Protein AF-A0A822H765-F1 (afdb_monomer_lite)

Sequence (141 aa):
IERRNNQDLKKRSIISQLTMSIWYSFGNIVGYGVEFNACTAGGRLLTAGLYILSLILVASYTANLASDLTIQKSQFVVSGIDDIKNGKVPINRVGIFAGTATEDYIKTVMSPGSRNYYSVHSYQELWDSLEAGIIDVFFGR

Structure (mmCIF, N/CA/C/O backbone):
data_AF-A0A822H765-F1
#
_entry.id   AF-A0A822H765-F1
#
loop_
_atom_site.group_PDB
_atom_site.id
_atom_site.type_symbol
_atom_site.label_atom_id
_atom_site.label_alt_id
_atom_site.label_comp_id
_atom_site.label_asym_id
_atom_site.label_entity_id
_atom_site.label_seq_id
_atom_site.pdbx_PDB_ins_code
_atom_site.Cartn_x
_atom_site.Cartn_y
_atom_site.Cartn_z
_atom_site.occupancy
_atom_site.B_iso_or_equiv
_atom_site.auth_seq_id
_atom_site.auth_comp_id
_atom_site.auth_asym_id
_atom_site.auth_atom_id
_atom_site.pdbx_PDB_model_num
ATOM 1 N N . ILE A 1 1 ? 27.161 42.885 -27.167 1.00 48.84 1 ILE A N 1
ATOM 2 C CA . ILE A 1 1 ? 26.199 43.372 -26.138 1.00 48.84 1 ILE A CA 1
ATOM 3 C C . ILE A 1 1 ? 24.798 42.725 -26.290 1.00 48.84 1 ILE A C 1
ATOM 5 O O . ILE A 1 1 ? 23.935 42.937 -25.455 1.00 48.84 1 ILE A O 1
ATOM 9 N N . GLU A 1 2 ? 24.585 41.792 -27.228 1.00 50.31 2 GLU A N 1
ATOM 10 C CA . GLU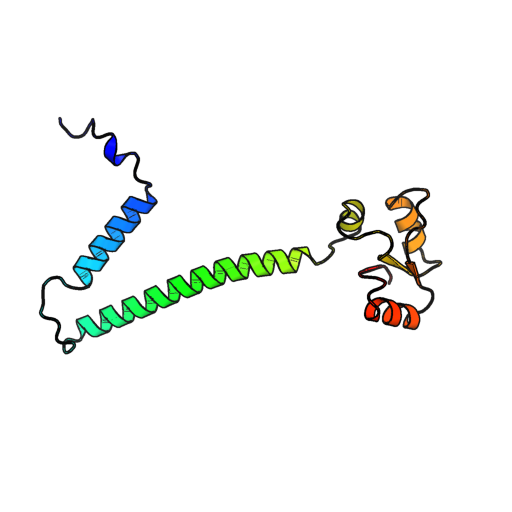 A 1 2 ? 23.267 41.160 -27.487 1.00 50.31 2 GLU A CA 1
ATOM 11 C C . GLU A 1 2 ? 22.855 39.985 -26.578 1.00 50.31 2 GLU A C 1
ATOM 13 O O . GLU A 1 2 ? 21.813 39.374 -26.783 1.00 50.31 2 GLU A O 1
ATOM 18 N N . ARG A 1 3 ? 23.615 39.657 -25.525 1.00 54.47 3 ARG A N 1
ATOM 19 C CA . ARG A 1 3 ? 23.285 38.530 -24.625 1.00 54.47 3 ARG A CA 1
ATOM 20 C C . ARG A 1 3 ? 22.354 38.889 -23.459 1.00 54.47 3 ARG A C 1
ATOM 22 O O . ARG A 1 3 ? 22.373 38.200 -22.443 1.00 54.47 3 ARG A O 1
ATOM 29 N N . ARG A 1 4 ? 21.590 39.985 -23.539 1.00 55.69 4 ARG A N 1
ATOM 30 C CA . ARG A 1 4 ? 20.904 40.530 -22.349 1.00 55.69 4 ARG A CA 1
ATOM 31 C C . ARG A 1 4 ? 19.400 40.767 -22.469 1.00 55.69 4 ARG A C 1
ATOM 33 O O . ARG A 1 4 ? 18.807 41.166 -21.475 1.00 55.69 4 ARG A O 1
ATOM 40 N N . ASN A 1 5 ? 18.764 40.487 -23.610 1.00 49.19 5 ASN A N 1
ATOM 41 C CA . ASN A 1 5 ? 17.332 40.769 -23.747 1.00 49.19 5 ASN A 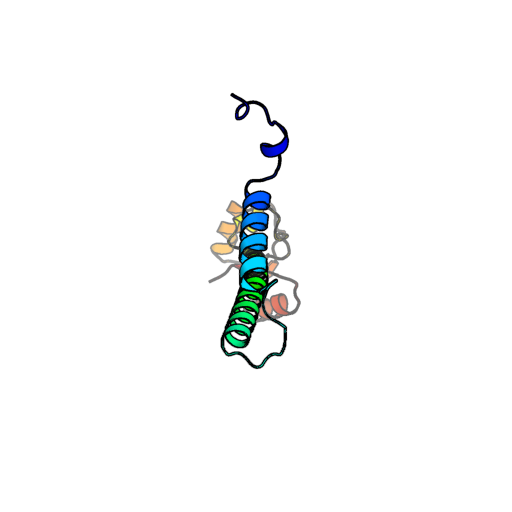CA 1
ATOM 42 C C . ASN A 1 5 ? 16.565 39.789 -24.646 1.00 49.19 5 ASN A C 1
ATOM 44 O O . ASN A 1 5 ? 15.831 40.215 -25.527 1.00 49.19 5 ASN A O 1
ATOM 48 N N . ASN A 1 6 ? 16.725 38.481 -24.426 1.00 56.06 6 ASN A N 1
ATOM 49 C CA . ASN A 1 6 ? 15.842 37.488 -25.045 1.00 56.06 6 ASN A CA 1
ATOM 50 C C . ASN A 1 6 ? 14.945 36.853 -23.976 1.00 56.06 6 ASN A C 1
ATOM 52 O O . ASN A 1 6 ? 15.298 35.862 -23.333 1.00 56.06 6 ASN A O 1
ATOM 56 N N . GLN A 1 7 ? 13.791 37.489 -23.754 1.00 53.72 7 GLN A N 1
ATOM 57 C CA . GLN A 1 7 ? 12.750 37.063 -22.808 1.00 53.72 7 GLN A CA 1
ATOM 58 C C . GLN A 1 7 ? 12.087 35.732 -23.223 1.00 53.72 7 GLN A C 1
ATOM 60 O O . GLN A 1 7 ? 11.502 35.059 -22.376 1.00 53.72 7 GLN A O 1
ATOM 65 N N . ASP A 1 8 ? 12.260 35.289 -24.475 1.00 53.00 8 ASP A N 1
ATOM 66 C CA . ASP A 1 8 ? 11.729 34.014 -24.983 1.00 53.00 8 ASP A CA 1
ATOM 67 C C . ASP A 1 8 ? 12.426 32.768 -24.414 1.00 53.00 8 ASP A C 1
ATOM 69 O O . ASP A 1 8 ? 11.819 31.701 -24.312 1.00 53.00 8 ASP A O 1
ATOM 73 N N . LEU A 1 9 ? 13.679 32.885 -23.959 1.00 52.25 9 LEU A N 1
ATOM 74 C CA . LEU A 1 9 ? 14.415 31.752 -23.378 1.00 52.25 9 LEU A CA 1
ATOM 75 C C . LEU A 1 9 ? 14.074 31.502 -21.903 1.00 52.25 9 LEU A C 1
ATOM 77 O O . LEU A 1 9 ? 14.375 30.438 -21.366 1.00 52.25 9 LEU A O 1
ATOM 81 N N . LYS A 1 10 ? 13.431 32.464 -21.230 1.00 51.91 10 LYS A N 1
ATOM 82 C CA . LYS A 1 10 ? 13.177 32.395 -19.783 1.00 51.91 10 LYS A CA 1
ATOM 83 C C . LYS A 1 10 ? 11.881 31.663 -19.426 1.00 51.91 10 LYS A C 1
ATOM 85 O O . LYS A 1 10 ? 11.701 31.279 -18.275 1.00 51.91 10 LYS A O 1
ATOM 90 N N . LYS A 1 11 ? 10.991 31.460 -20.406 1.00 47.19 11 LYS A N 1
ATOM 91 C CA . LYS A 1 11 ? 9.648 30.887 -20.212 1.00 47.19 11 LYS A CA 1
ATOM 92 C C . LYS A 1 11 ? 9.511 29.433 -20.678 1.00 47.19 11 LYS A C 1
ATOM 94 O O . LYS A 1 11 ? 8.459 28.829 -20.486 1.00 47.19 11 LYS A O 1
ATOM 99 N N . ARG A 1 12 ? 10.560 28.835 -21.256 1.00 54.88 12 ARG A N 1
ATOM 100 C CA . ARG A 1 12 ? 10.601 27.389 -21.507 1.00 54.88 12 ARG A CA 1
ATOM 101 C C . ARG A 1 12 ? 11.197 26.703 -20.288 1.00 54.88 12 ARG A C 1
ATOM 103 O O . ARG A 1 12 ? 12.382 26.864 -20.001 1.00 54.88 12 ARG A O 1
ATOM 110 N N . SER A 1 13 ? 10.331 25.975 -19.580 1.00 61.28 13 SER A N 1
ATOM 111 C CA . SER A 1 13 ? 10.651 25.127 -18.429 1.00 61.28 13 SER A CA 1
ATOM 112 C C . SER A 1 13 ? 12.050 24.517 -18.560 1.00 61.28 13 SER A C 1
ATOM 114 O O . SER A 1 13 ? 12.383 23.977 -19.614 1.00 61.28 13 SER A O 1
ATOM 116 N N . ILE A 1 14 ? 12.865 24.598 -17.504 1.00 64.12 14 ILE A N 1
ATOM 117 C CA . ILE A 1 14 ? 14.216 24.002 -17.443 1.00 64.12 14 ILE A CA 1
ATOM 118 C C . ILE A 1 14 ? 14.165 22.527 -17.874 1.00 64.12 14 ILE A C 1
ATOM 120 O O . ILE A 1 14 ? 15.056 22.040 -18.563 1.00 64.12 14 ILE A O 1
ATOM 124 N N . ILE A 1 15 ? 13.048 21.861 -17.571 1.00 61.62 15 ILE A N 1
ATOM 125 C CA . ILE A 1 15 ? 12.732 20.502 -18.006 1.00 61.62 15 ILE A CA 1
ATOM 126 C C . ILE A 1 15 ? 12.667 20.422 -19.537 1.00 61.62 15 ILE A C 1
ATOM 128 O O . ILE A 1 15 ? 13.329 19.581 -20.120 1.00 61.62 15 ILE A O 1
ATOM 132 N N . SER A 1 16 ? 11.962 21.336 -20.210 1.00 60.97 16 SER A N 1
ATOM 133 C CA . SER A 1 16 ? 11.879 21.375 -21.678 1.00 60.97 16 SER A CA 1
ATOM 134 C C . SER A 1 16 ? 13.240 21.592 -22.343 1.00 60.97 16 SER A C 1
ATOM 136 O O . SER A 1 16 ? 13.490 21.010 -23.395 1.00 60.97 16 SER A O 1
ATOM 138 N N . GLN A 1 17 ? 14.120 22.398 -21.745 1.00 71.75 17 GLN A N 1
ATOM 139 C CA . GLN A 1 17 ? 15.470 22.624 -22.270 1.00 71.75 17 GLN A CA 1
ATOM 140 C C . GLN A 1 17 ? 16.363 21.394 -22.072 1.00 71.75 17 GLN A C 1
ATOM 142 O O . GLN A 1 17 ? 17.070 21.001 -22.996 1.00 71.75 17 GLN A O 1
ATOM 147 N N . LEU A 1 18 ? 16.270 20.730 -20.917 1.00 72.06 18 LEU A N 1
ATOM 148 C CA . LEU A 1 18 ? 16.957 19.462 -20.661 1.00 72.06 18 LEU A CA 1
ATOM 149 C C . LEU A 1 18 ? 16.464 18.351 -21.591 1.00 72.06 18 LEU A C 1
ATOM 151 O O . LEU A 1 18 ? 17.280 17.645 -22.176 1.00 72.06 18 LEU A O 1
ATOM 155 N N . THR A 1 19 ? 15.151 18.239 -21.797 1.00 71.69 19 THR A N 1
ATOM 156 C CA . THR A 1 19 ? 14.559 17.291 -22.745 1.00 71.69 19 THR A CA 1
ATOM 157 C C . THR A 1 19 ? 15.037 17.561 -24.169 1.00 71.69 19 THR A C 1
ATOM 159 O O . THR A 1 19 ? 15.346 16.611 -24.877 1.00 71.69 19 THR A O 1
ATOM 162 N N . MET A 1 20 ? 15.173 18.826 -24.584 1.00 71.56 20 MET A N 1
ATOM 163 C CA . MET A 1 20 ? 15.692 19.174 -25.913 1.00 71.56 20 MET A CA 1
ATOM 164 C C . MET A 1 20 ? 17.181 18.860 -26.070 1.00 71.56 20 MET A C 1
ATOM 166 O O . MET A 1 20 ? 17.576 18.351 -27.113 1.00 71.56 20 MET A O 1
ATOM 170 N N . SER A 1 21 ? 18.001 19.112 -25.049 1.00 72.88 21 SER A N 1
ATOM 171 C CA . SER A 1 21 ? 19.425 18.752 -25.058 1.00 72.88 21 SER A CA 1
ATOM 172 C C . SER A 1 21 ? 19.626 17.238 -25.080 1.00 72.88 21 SER A C 1
ATOM 174 O O . SER A 1 21 ? 20.469 16.738 -25.819 1.00 72.88 21 SER A O 1
ATOM 176 N N . ILE A 1 22 ? 18.817 16.498 -24.318 1.00 75.81 22 ILE A N 1
ATOM 177 C CA . ILE A 1 22 ? 18.792 15.033 -24.339 1.00 75.81 22 ILE A CA 1
ATOM 178 C C . ILE A 1 22 ? 18.344 14.541 -25.713 1.00 75.81 22 ILE A C 1
ATOM 180 O O . ILE A 1 22 ? 19.036 13.721 -26.297 1.00 75.81 22 ILE A O 1
ATOM 184 N N . TRP A 1 23 ? 17.260 15.086 -26.269 1.00 72.69 23 TRP A N 1
ATOM 185 C CA . TRP A 1 23 ? 16.758 14.750 -27.604 1.00 72.69 23 TRP A CA 1
ATOM 186 C C . TRP A 1 23 ? 17.785 15.026 -28.707 1.00 72.69 23 TRP A C 1
ATOM 188 O O . TRP A 1 23 ? 17.971 14.213 -29.607 1.00 72.69 23 TRP A O 1
ATOM 198 N N . TYR A 1 24 ? 18.496 16.149 -28.619 1.00 67.25 24 TYR A N 1
ATOM 199 C CA . TYR A 1 24 ? 19.525 16.529 -29.578 1.00 67.25 24 TYR A CA 1
ATOM 200 C C . TYR A 1 24 ? 20.759 15.624 -29.483 1.00 67.25 24 TYR A C 1
ATOM 202 O O . TYR A 1 24 ? 21.225 15.119 -30.503 1.00 67.25 24 TYR A O 1
ATOM 210 N N . SER A 1 25 ? 21.263 15.350 -28.277 1.00 67.38 25 SER A N 1
ATOM 211 C CA . SER A 1 25 ? 22.347 14.378 -28.062 1.00 67.38 25 SER A CA 1
ATOM 212 C C . SER A 1 25 ? 21.947 12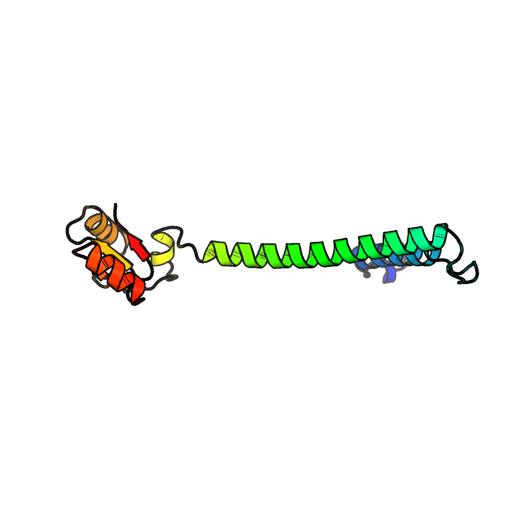.985 -28.540 1.00 67.38 25 SER A C 1
ATOM 214 O O . SER A 1 25 ? 22.727 12.297 -29.192 1.00 67.38 25 SER A O 1
ATOM 216 N N . PHE A 1 26 ? 20.700 12.601 -28.282 1.00 70.69 26 PHE A N 1
ATOM 217 C CA . PHE A 1 26 ? 20.126 11.340 -28.710 1.00 70.69 26 PHE A CA 1
ATOM 218 C C . PHE A 1 26 ? 20.052 11.234 -30.247 1.00 70.69 26 PHE A C 1
ATOM 220 O O . PHE A 1 26 ? 20.486 10.237 -30.819 1.00 70.69 26 PHE A O 1
ATOM 227 N N . GLY A 1 27 ? 19.620 12.294 -30.938 1.00 62.34 27 GLY A N 1
ATOM 228 C CA . GLY A 1 27 ? 19.589 12.363 -32.404 1.00 62.34 27 GLY A CA 1
ATOM 229 C C . GLY A 1 27 ? 20.971 12.382 -33.070 1.00 62.34 27 GLY A C 1
ATOM 230 O O . GLY A 1 27 ? 21.138 11.799 -34.139 1.00 62.34 27 GLY A O 1
ATOM 231 N N . ASN A 1 28 ? 21.978 12.987 -32.430 1.00 64.62 28 ASN A N 1
ATOM 232 C CA . ASN A 1 28 ? 23.364 12.940 -32.913 1.00 64.62 28 ASN A CA 1
ATOM 233 C C . ASN A 1 28 ? 23.973 11.540 -32.762 1.00 64.62 28 ASN A C 1
ATOM 235 O O . ASN A 1 28 ? 24.682 11.079 -33.652 1.00 64.62 28 ASN A O 1
ATOM 239 N N . ILE A 1 29 ? 23.665 10.850 -31.661 1.00 60.97 29 ILE A N 1
ATOM 240 C CA . ILE A 1 29 ? 24.139 9.489 -31.387 1.00 60.97 29 ILE A CA 1
ATOM 241 C C . ILE A 1 29 ? 23.498 8.469 -32.338 1.00 60.97 29 ILE A C 1
ATOM 243 O O . ILE A 1 29 ? 24.190 7.585 -32.830 1.00 60.97 29 ILE A O 1
ATOM 247 N N . VAL A 1 30 ? 22.199 8.597 -32.632 1.00 63.97 30 VAL A N 1
ATOM 248 C CA . VAL A 1 30 ? 21.457 7.670 -33.513 1.00 63.97 30 VAL A CA 1
ATOM 249 C C . VAL A 1 30 ? 21.802 7.845 -35.001 1.00 63.97 30 VAL A C 1
ATOM 251 O O . VAL A 1 30 ? 21.472 6.979 -35.804 1.00 63.97 30 VAL A O 1
ATOM 254 N N . GLY A 1 31 ? 22.561 8.881 -35.364 1.00 56.50 31 GLY A N 1
ATOM 255 C CA . GLY A 1 31 ? 23.287 8.923 -36.632 1.00 56.50 31 GLY A CA 1
ATOM 256 C C . GLY A 1 31 ? 22.481 9.454 -37.816 1.00 56.50 31 GLY A C 1
ATOM 257 O O . GLY A 1 31 ? 22.099 8.709 -38.712 1.00 56.50 31 GLY A O 1
ATOM 258 N N . TYR A 1 32 ? 22.359 10.777 -37.914 1.00 53.34 32 TYR A N 1
ATOM 259 C CA . TYR A 1 32 ? 22.186 11.453 -39.209 1.00 53.34 32 TYR A CA 1
ATOM 260 C C . TYR A 1 32 ? 23.535 11.517 -39.958 1.00 53.34 32 TYR A C 1
ATOM 262 O O . TYR A 1 32 ? 24.056 12.600 -40.215 1.00 53.34 32 TYR A O 1
ATOM 270 N N . GLY A 1 33 ? 24.159 10.370 -40.264 1.00 53.16 33 GLY A N 1
ATOM 271 C CA . GLY A 1 33 ? 25.477 10.413 -40.914 1.00 53.16 33 GLY A CA 1
ATOM 272 C C . GLY A 1 33 ? 26.139 9.129 -41.405 1.00 53.16 33 GLY A C 1
ATOM 273 O O . GLY A 1 33 ? 27.169 9.247 -42.058 1.00 53.16 33 GLY A O 1
ATOM 274 N N . VAL A 1 34 ? 25.612 7.927 -41.156 1.00 46.00 34 VAL A N 1
ATOM 275 C CA . VAL A 1 34 ? 26.123 6.714 -41.818 1.00 46.00 34 VAL A CA 1
ATOM 276 C C . VAL A 1 34 ? 24.948 5.798 -42.120 1.00 46.00 34 VAL A C 1
ATOM 278 O O . VAL A 1 34 ? 24.198 5.416 -41.230 1.00 46.00 34 VAL A O 1
ATOM 281 N N . GLU A 1 35 ? 24.783 5.520 -43.404 1.00 45.12 35 GLU A N 1
ATOM 282 C CA . GLU A 1 35 ? 23.783 4.673 -44.044 1.00 45.12 35 GLU A CA 1
ATOM 283 C C . GLU A 1 35 ? 23.291 3.510 -43.162 1.00 45.12 35 GLU A C 1
ATOM 285 O O . GLU A 1 35 ? 24.051 2.634 -42.744 1.00 45.12 35 GLU A O 1
ATOM 290 N N . PHE A 1 36 ? 21.981 3.496 -42.898 1.00 50.84 36 PHE A N 1
ATOM 291 C CA . PHE A 1 36 ? 21.297 2.426 -42.179 1.00 50.84 36 PHE A CA 1
ATOM 292 C C . PHE A 1 36 ? 21.234 1.157 -43.033 1.00 50.84 36 PHE A C 1
ATOM 294 O O . PHE A 1 36 ? 20.238 0.855 -43.683 1.00 50.84 36 PHE A O 1
ATOM 301 N N . ASN A 1 37 ? 22.298 0.371 -42.967 1.00 46.44 37 ASN A N 1
ATOM 302 C CA . ASN A 1 37 ? 22.215 -1.078 -43.034 1.00 46.44 37 ASN A CA 1
ATOM 303 C C . ASN A 1 37 ? 22.639 -1.579 -41.648 1.00 46.44 37 ASN A C 1
ATOM 305 O O . ASN A 1 37 ? 23.719 -1.225 -41.178 1.00 46.44 37 ASN A O 1
ATOM 309 N N . ALA A 1 38 ? 21.795 -2.344 -40.949 1.00 52.56 38 ALA A N 1
ATOM 310 C CA . ALA A 1 38 ? 22.043 -2.815 -39.578 1.00 52.56 38 ALA A CA 1
ATOM 311 C C . ALA A 1 38 ? 23.140 -3.907 -39.510 1.00 52.56 38 ALA A C 1
ATOM 313 O O . ALA A 1 38 ? 22.930 -5.004 -38.988 1.00 52.56 38 ALA A O 1
ATOM 314 N N . CYS A 1 39 ? 24.320 -3.612 -40.055 1.00 52.09 39 CYS A N 1
ATOM 315 C CA . CYS A 1 39 ? 25.458 -4.516 -40.184 1.00 52.09 39 CYS A CA 1
ATOM 316 C C . CYS A 1 39 ? 26.642 -4.104 -39.286 1.00 52.09 39 CYS A C 1
ATOM 318 O O . CYS A 1 39 ? 27.490 -4.930 -38.963 1.00 52.09 39 CYS A O 1
ATOM 320 N N . THR A 1 40 ? 26.690 -2.855 -38.812 1.00 64.62 40 THR A N 1
ATOM 321 C CA . THR A 1 40 ? 27.778 -2.330 -37.972 1.00 64.62 40 THR A CA 1
ATOM 322 C C . THR A 1 40 ? 27.485 -2.464 -36.472 1.00 64.62 40 THR A C 1
ATOM 324 O O . THR A 1 40 ? 26.404 -2.125 -35.985 1.00 64.62 40 THR A O 1
ATOM 327 N N . ALA A 1 41 ? 28.479 -2.942 -35.712 1.00 61.47 41 ALA A N 1
ATOM 328 C CA . ALA A 1 41 ? 28.379 -3.248 -34.278 1.00 61.47 41 ALA A CA 1
ATOM 329 C C . ALA A 1 41 ? 27.883 -2.072 -33.409 1.00 61.47 41 ALA A C 1
ATOM 331 O O . ALA A 1 41 ? 27.165 -2.289 -32.432 1.00 61.47 41 ALA A O 1
ATOM 332 N N . GLY A 1 42 ? 28.201 -0.830 -33.794 1.00 65.31 42 GLY A N 1
ATOM 333 C CA . GLY A 1 42 ? 27.752 0.377 -33.092 1.00 65.31 42 GLY A CA 1
ATOM 334 C C . GLY A 1 42 ? 26.233 0.575 -33.124 1.00 65.31 42 GLY A C 1
ATOM 335 O O . GLY A 1 42 ? 25.643 0.903 -32.099 1.00 65.31 42 GLY A O 1
ATOM 336 N N . GLY A 1 43 ? 25.573 0.283 -34.250 1.00 65.25 43 GLY A N 1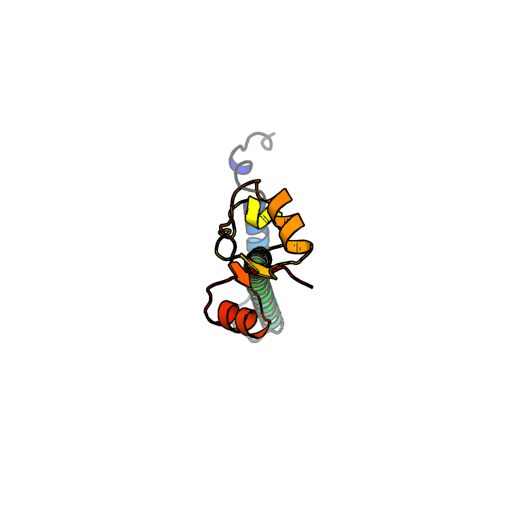
ATOM 337 C CA . GLY A 1 43 ? 24.117 0.419 -34.373 1.00 65.25 43 GLY A CA 1
ATOM 338 C C . GLY A 1 43 ? 23.360 -0.533 -33.444 1.00 65.25 43 GLY A C 1
ATOM 339 O O . GLY A 1 43 ? 22.413 -0.125 -32.781 1.00 65.25 43 GLY A O 1
ATOM 340 N N . ARG A 1 44 ? 23.835 -1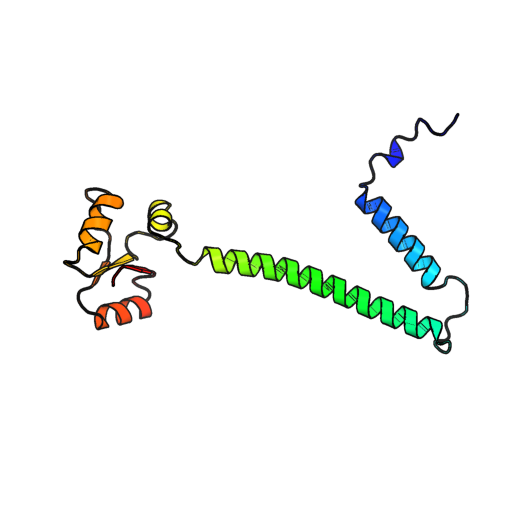.780 -33.304 1.00 70.69 44 ARG A N 1
ATOM 341 C CA . ARG A 1 44 ? 23.238 -2.766 -32.382 1.00 70.69 44 ARG A CA 1
ATOM 342 C C . ARG A 1 44 ? 23.365 -2.343 -30.921 1.00 70.69 44 ARG A C 1
ATOM 344 O O . ARG A 1 44 ? 22.412 -2.505 -30.166 1.00 70.69 44 ARG A O 1
ATOM 351 N N . LEU A 1 45 ? 24.512 -1.781 -30.533 1.00 74.62 45 LEU A N 1
ATOM 352 C CA . LEU A 1 45 ? 24.730 -1.266 -29.177 1.00 74.62 45 LEU A CA 1
ATOM 353 C C . LEU A 1 45 ? 23.825 -0.072 -28.871 1.00 74.62 45 LEU A C 1
ATOM 355 O O . LEU A 1 45 ? 23.269 0.009 -27.778 1.00 74.62 45 LEU A O 1
ATOM 359 N N . LEU A 1 46 ? 23.619 0.817 -29.842 1.00 74.56 46 LEU A N 1
ATOM 360 C CA . LEU A 1 46 ? 22.710 1.949 -29.682 1.00 74.56 46 LEU A CA 1
ATOM 361 C C . LEU A 1 46 ? 21.253 1.513 -29.598 1.00 74.56 46 LEU A C 1
ATOM 363 O O . LEU A 1 46 ? 20.537 1.978 -28.716 1.00 74.56 46 LEU A O 1
ATOM 367 N N . THR A 1 47 ? 20.822 0.585 -30.452 1.00 75.50 47 THR A N 1
ATOM 368 C CA . THR A 1 47 ? 19.487 -0.011 -30.358 1.00 75.50 47 THR A CA 1
ATOM 369 C C . THR A 1 47 ? 19.296 -0.711 -29.011 1.00 75.50 47 THR A C 1
ATOM 371 O O . THR A 1 47 ? 18.280 -0.495 -28.362 1.00 75.50 47 THR A O 1
ATOM 374 N N . ALA A 1 48 ? 20.277 -1.476 -28.523 1.00 77.50 48 ALA A N 1
ATOM 375 C CA . ALA A 1 48 ? 20.210 -2.098 -27.199 1.00 77.50 48 ALA A CA 1
ATOM 376 C C . ALA A 1 48 ? 20.127 -1.059 -26.064 1.00 77.50 48 ALA A C 1
ATOM 378 O O . ALA A 1 48 ? 19.287 -1.193 -25.177 1.00 77.50 48 ALA A O 1
ATOM 379 N N . GLY A 1 49 ? 20.931 0.009 -26.117 1.00 82.44 49 GLY A N 1
ATOM 380 C CA . GLY A 1 49 ? 20.867 1.114 -25.156 1.00 82.44 49 GLY A CA 1
ATOM 381 C C . GLY A 1 49 ? 19.513 1.829 -25.168 1.00 82.44 49 GLY A C 1
ATOM 382 O O . GLY A 1 49 ? 18.969 2.145 -24.113 1.00 82.44 49 GLY A O 1
ATOM 383 N N . LEU A 1 50 ? 18.927 2.002 -26.353 1.00 77.56 50 LEU A N 1
ATOM 384 C CA . LEU A 1 50 ? 17.575 2.519 -26.552 1.00 77.56 50 LEU A CA 1
ATOM 385 C C . LEU A 1 50 ? 16.495 1.643 -25.930 1.00 77.56 50 LEU A C 1
ATOM 387 O O . LEU A 1 50 ? 15.608 2.150 -25.245 1.00 77.56 50 LEU A O 1
ATOM 391 N N . TYR A 1 51 ? 16.569 0.335 -26.168 1.00 82.25 51 TYR A N 1
ATOM 392 C CA . TYR A 1 51 ? 15.639 -0.625 -25.586 1.00 82.25 51 TYR A CA 1
ATOM 393 C C . TYR A 1 51 ? 15.735 -0.622 -24.061 1.00 82.25 51 TYR A C 1
ATOM 395 O O . TYR A 1 51 ? 14.711 -0.565 -23.387 1.00 82.25 51 TYR A O 1
ATOM 403 N N . ILE A 1 52 ? 16.949 -0.601 -23.508 1.00 84.62 52 ILE A N 1
ATOM 404 C CA . ILE A 1 52 ? 17.162 -0.535 -22.057 1.00 84.62 52 ILE A CA 1
ATOM 405 C C . ILE A 1 52 ? 16.618 0.782 -21.488 1.00 84.62 52 ILE A C 1
ATOM 407 O O . ILE A 1 52 ? 15.907 0.761 -20.487 1.00 84.62 52 ILE A O 1
ATOM 411 N N . LEU A 1 53 ? 16.877 1.919 -22.140 1.00 84.88 53 LEU A N 1
ATOM 412 C CA . LEU A 1 53 ? 16.331 3.216 -21.730 1.00 84.88 53 LEU A CA 1
ATOM 413 C C . LEU A 1 53 ? 14.795 3.209 -21.735 1.00 84.88 53 LEU A C 1
ATOM 415 O O . LEU A 1 53 ? 14.173 3.677 -20.783 1.00 84.88 53 LEU A O 1
ATOM 419 N N . SER A 1 54 ? 14.184 2.652 -22.783 1.00 82.62 54 SER A N 1
ATOM 420 C CA . SER A 1 54 ? 12.730 2.511 -22.886 1.00 82.62 54 SER A CA 1
ATOM 421 C C . SER A 1 54 ? 12.168 1.643 -21.757 1.00 82.62 54 SER A C 1
ATOM 423 O O . SER A 1 54 ? 11.208 2.048 -21.101 1.00 82.62 54 SER A O 1
ATOM 425 N N . LEU A 1 55 ? 12.809 0.509 -21.455 1.00 84.81 55 LEU A N 1
ATOM 426 C CA . LEU A 1 55 ? 12.425 -0.357 -20.340 1.00 84.81 55 LEU A CA 1
ATOM 427 C C . LEU A 1 55 ? 12.533 0.359 -18.987 1.00 84.81 55 LEU A C 1
ATOM 429 O O . LEU A 1 55 ? 11.620 0.241 -18.177 1.00 84.81 55 LEU A O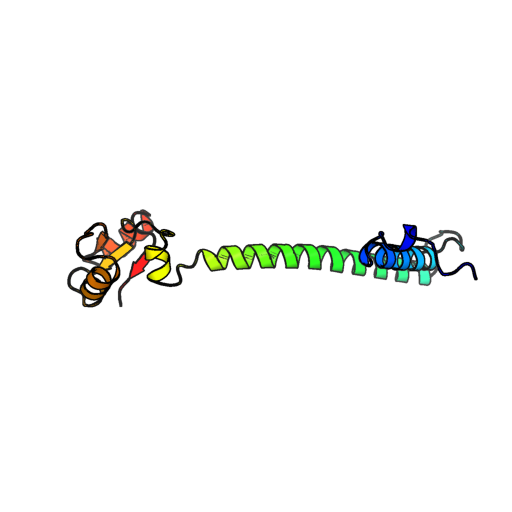 1
ATOM 433 N N . ILE A 1 56 ? 13.588 1.143 -18.748 1.00 86.50 56 ILE A N 1
ATOM 434 C CA . ILE A 1 56 ? 13.757 1.918 -17.506 1.00 86.50 56 ILE A CA 1
ATOM 435 C C . ILE A 1 56 ? 12.668 2.988 -17.365 1.00 86.50 56 ILE A C 1
ATOM 437 O O . ILE A 1 56 ? 12.158 3.193 -16.262 1.00 86.50 56 ILE A O 1
ATOM 441 N N . LEU A 1 57 ? 12.279 3.654 -18.456 1.00 83.94 57 LEU A N 1
ATOM 442 C CA . LEU A 1 57 ? 11.205 4.653 -18.443 1.00 83.94 57 LEU A CA 1
ATOM 443 C C . LEU A 1 57 ? 9.846 4.018 -18.133 1.00 83.94 57 LEU A C 1
ATOM 445 O O . LEU A 1 57 ? 9.120 4.518 -17.274 1.00 83.94 57 LEU A O 1
ATOM 449 N N . VAL A 1 58 ? 9.523 2.896 -18.780 1.00 82.88 58 VAL A N 1
ATOM 450 C CA . VAL A 1 58 ? 8.286 2.147 -18.511 1.00 82.88 58 VAL A CA 1
ATOM 451 C C . VAL A 1 58 ? 8.286 1.589 -17.087 1.00 82.88 58 VAL A C 1
ATOM 453 O O . VAL A 1 58 ? 7.275 1.696 -16.394 1.00 82.88 58 VAL A O 1
ATOM 456 N N . ALA A 1 59 ? 9.416 1.059 -16.613 1.00 82.00 59 ALA A N 1
ATOM 457 C CA . ALA A 1 59 ? 9.565 0.572 -15.246 1.00 82.00 59 ALA A CA 1
ATOM 458 C C . ALA A 1 59 ? 9.413 1.701 -14.221 1.00 82.00 59 ALA A C 1
ATOM 460 O O . ALA A 1 59 ? 8.695 1.526 -13.248 1.00 82.00 59 ALA A O 1
ATOM 461 N N . SER A 1 60 ? 10.006 2.874 -14.454 1.00 84.06 60 SER A N 1
ATOM 462 C CA . SER A 1 60 ? 9.860 4.045 -13.576 1.00 84.06 60 SER A CA 1
ATOM 463 C C . SER A 1 60 ? 8.422 4.566 -13.549 1.00 84.06 60 SER A C 1
ATOM 465 O O . SER A 1 60 ? 7.907 4.888 -12.484 1.00 84.06 60 SER A O 1
ATOM 467 N N . TYR A 1 61 ? 7.737 4.601 -14.696 1.00 83.19 61 TYR A N 1
ATOM 468 C CA . TYR A 1 61 ? 6.318 4.962 -14.755 1.00 83.19 61 TYR A CA 1
ATOM 469 C C . TYR A 1 61 ? 5.445 3.947 -14.006 1.00 83.19 61 TYR A C 1
ATOM 471 O O . TYR A 1 61 ? 4.602 4.330 -13.198 1.00 83.19 61 TYR A O 1
ATOM 479 N N . THR A 1 62 ? 5.706 2.653 -14.212 1.00 81.81 62 THR A N 1
ATOM 480 C CA . THR A 1 62 ? 5.010 1.562 -13.517 1.00 81.81 62 THR A CA 1
ATOM 481 C C . THR A 1 62 ? 5.307 1.578 -12.018 1.00 81.81 62 THR A C 1
ATOM 483 O O . THR A 1 62 ? 4.404 1.344 -11.230 1.00 81.81 62 THR A O 1
ATOM 486 N N . ALA A 1 63 ? 6.533 1.898 -11.602 1.00 79.19 63 ALA A N 1
ATOM 487 C CA . ALA A 1 63 ? 6.936 1.987 -10.201 1.00 79.19 63 ALA A CA 1
ATOM 488 C C . ALA A 1 63 ? 6.316 3.197 -9.499 1.00 79.19 63 ALA A C 1
ATOM 490 O O . ALA A 1 63 ? 5.818 3.056 -8.388 1.00 79.19 63 ALA A O 1
ATOM 491 N N . ASN A 1 64 ? 6.282 4.361 -10.150 1.00 83.94 64 ASN A N 1
ATOM 492 C CA . ASN A 1 64 ? 5.609 5.542 -9.611 1.00 83.94 64 ASN A CA 1
ATOM 493 C C . ASN A 1 64 ? 4.101 5.282 -9.455 1.00 83.94 64 ASN A C 1
ATOM 495 O O . ASN A 1 64 ? 3.534 5.558 -8.402 1.00 83.94 64 ASN A O 1
ATOM 499 N N . LEU A 1 65 ? 3.473 4.648 -10.450 1.00 77.50 65 LEU A N 1
ATOM 500 C CA . LEU A 1 65 ? 2.070 4.235 -10.377 1.00 77.50 65 LEU A CA 1
ATOM 501 C C . LEU A 1 65 ? 1.825 3.175 -9.289 1.00 77.50 65 LEU A C 1
ATOM 503 O O . LEU A 1 65 ? 0.864 3.265 -8.527 1.00 77.50 65 LEU A O 1
ATOM 507 N N . ALA A 1 66 ? 2.685 2.160 -9.204 1.00 75.19 66 ALA A N 1
ATOM 508 C CA . ALA A 1 66 ? 2.584 1.101 -8.206 1.00 75.19 66 ALA A CA 1
ATOM 509 C C . ALA A 1 66 ? 2.834 1.626 -6.786 1.00 75.19 66 ALA A C 1
ATOM 511 O O . ALA A 1 66 ? 2.203 1.148 -5.843 1.00 75.19 66 ALA A O 1
ATOM 512 N N . SER A 1 67 ? 3.709 2.621 -6.628 1.00 76.44 67 SER A N 1
ATOM 513 C CA . SER A 1 67 ? 3.934 3.320 -5.363 1.00 76.44 67 SER A CA 1
ATOM 514 C C . SER A 1 67 ? 2.659 4.023 -4.910 1.00 76.44 67 SER A C 1
ATOM 516 O O . SER A 1 67 ? 2.215 3.802 -3.786 1.00 76.44 67 SER A O 1
ATOM 518 N N . ASP A 1 68 ? 1.999 4.773 -5.794 1.00 73.62 68 ASP A N 1
ATOM 519 C CA . ASP A 1 68 ? 0.726 5.431 -5.473 1.00 73.62 68 ASP A CA 1
ATOM 520 C C . ASP A 1 68 ? -0.389 4.422 -5.160 1.00 73.62 68 ASP A C 1
ATOM 522 O O . ASP A 1 68 ? -1.191 4.630 -4.244 1.00 73.62 68 ASP A O 1
ATOM 526 N N . LEU A 1 69 ? -0.430 3.291 -5.870 1.00 71.44 69 LEU A N 1
ATOM 527 C CA . LEU A 1 69 ? -1.390 2.221 -5.596 1.00 71.44 69 LEU A CA 1
ATOM 528 C C . LEU A 1 69 ? -1.118 1.529 -4.249 1.00 71.44 69 LEU A C 1
ATOM 530 O O . LEU A 1 69 ? -2.057 1.171 -3.535 1.00 71.44 69 LEU A O 1
ATOM 534 N N . THR A 1 70 ? 0.152 1.369 -3.874 1.00 74.81 70 THR A N 1
ATOM 535 C CA . THR A 1 70 ? 0.556 0.784 -2.585 1.00 74.81 70 THR A CA 1
ATOM 536 C C . THR A 1 70 ? 0.263 1.740 -1.431 1.00 74.81 70 THR A C 1
ATOM 538 O O . THR A 1 70 ? -0.239 1.306 -0.394 1.00 74.81 70 THR A O 1
ATOM 541 N N . ILE A 1 71 ? 0.483 3.045 -1.622 1.00 61.94 71 ILE A N 1
ATOM 542 C CA . ILE A 1 71 ? 0.128 4.074 -0.637 1.00 61.94 71 ILE A CA 1
ATOM 543 C C . ILE A 1 71 ? -1.386 4.069 -0.389 1.00 61.94 71 ILE A C 1
ATOM 545 O O . ILE A 1 71 ? -1.811 4.068 0.765 1.00 61.94 71 ILE A O 1
ATOM 549 N N . GLN A 1 72 ? -2.208 3.979 -1.438 1.00 59.97 72 GLN A N 1
ATOM 550 C CA . GLN A 1 72 ? -3.664 3.902 -1.279 1.00 59.97 72 GLN A CA 1
ATOM 551 C C . GLN A 1 72 ? -4.107 2.614 -0.575 1.00 59.97 72 GLN A C 1
ATOM 553 O O . GLN A 1 72 ? -4.884 2.684 0.372 1.00 59.97 72 GLN A O 1
ATOM 558 N N . LYS A 1 73 ? -3.570 1.444 -0.953 1.00 57.66 73 LYS A N 1
ATOM 559 C CA . LYS A 1 73 ? -3.837 0.168 -0.258 1.00 57.66 73 LYS A CA 1
ATOM 560 C C . LYS A 1 73 ? -3.467 0.225 1.231 1.00 57.66 73 LYS A C 1
ATOM 562 O O . LYS A 1 73 ? -4.186 -0.347 2.043 1.00 57.66 73 LYS A O 1
ATOM 567 N N . SER A 1 74 ? -2.398 0.936 1.591 1.00 57.38 74 SER A N 1
ATOM 568 C CA . SER A 1 74 ? -1.977 1.106 2.986 1.00 57.38 74 SER A CA 1
ATOM 569 C C . SER A 1 74 ? -2.891 2.037 3.787 1.00 57.38 74 SER A C 1
ATOM 571 O O . SER A 1 74 ? -3.035 1.835 4.987 1.00 57.38 74 SER A O 1
ATOM 573 N N . GLN A 1 75 ? -3.518 3.039 3.166 1.00 54.75 75 GLN A N 1
ATOM 574 C CA . GLN A 1 75 ? -4.437 3.955 3.859 1.00 54.75 75 GLN A CA 1
ATOM 575 C C . GLN A 1 75 ? -5.794 3.325 4.208 1.00 54.75 75 GLN A C 1
ATOM 577 O O . GLN A 1 75 ? -6.481 3.831 5.093 1.00 54.75 75 GLN A O 1
ATOM 582 N N . PHE A 1 76 ? -6.176 2.225 3.549 1.00 55.25 76 PHE A N 1
ATOM 583 C CA . PHE A 1 76 ? -7.360 1.439 3.922 1.00 55.25 76 PHE A CA 1
ATOM 584 C C . PHE A 1 76 ? -7.136 0.560 5.161 1.00 55.25 76 PHE A C 1
ATOM 586 O O . PHE A 1 76 ? -8.094 -0.001 5.689 1.00 55.25 76 PHE A O 1
ATOM 593 N N . VAL A 1 77 ? -5.898 0.449 5.654 1.00 55.66 77 VAL A N 1
ATOM 594 C CA . VAL A 1 77 ? -5.622 -0.180 6.946 1.00 55.66 77 VAL A CA 1
ATOM 595 C C . VAL A 1 77 ? -5.971 0.830 8.034 1.00 55.66 77 VAL A C 1
ATOM 597 O O . VAL A 1 77 ? -5.228 1.782 8.280 1.00 55.66 77 VAL A O 1
ATOM 600 N N . VAL A 1 78 ? -7.132 0.634 8.660 1.00 58.69 78 VAL A N 1
ATOM 601 C CA . VAL A 1 78 ? -7.593 1.414 9.816 1.00 58.69 78 VAL A CA 1
ATOM 602 C C . VAL A 1 78 ? -6.495 1.381 10.878 1.00 58.69 78 VAL A C 1
ATOM 604 O O . VAL A 1 78 ? -6.205 0.333 11.450 1.00 58.69 78 VAL A O 1
ATOM 607 N N . SER A 1 79 ? -5.841 2.520 11.100 1.00 59.69 79 SER A N 1
ATOM 608 C CA . SER A 1 79 ? -4.648 2.610 11.949 1.00 59.69 79 SER A CA 1
ATOM 609 C C . SER A 1 79 ? -4.995 2.804 13.423 1.00 59.69 79 SER A C 1
ATOM 611 O O . SER A 1 79 ? -4.137 2.634 14.287 1.00 59.69 79 SER A O 1
ATOM 613 N N . GLY A 1 80 ? -6.252 3.123 13.740 1.00 62.59 80 GLY A N 1
ATOM 614 C CA . GLY A 1 80 ? -6.701 3.214 15.121 1.00 62.59 80 GLY A CA 1
ATOM 615 C C . GLY A 1 80 ? -8.085 3.823 15.292 1.00 62.59 80 GLY A C 1
ATOM 616 O O . GLY A 1 80 ? -8.825 4.062 14.339 1.00 62.59 80 GLY A O 1
ATOM 617 N N . ILE A 1 81 ? -8.422 4.097 16.551 1.00 61.09 81 ILE A N 1
ATOM 618 C CA . ILE A 1 81 ? -9.729 4.627 16.951 1.00 61.09 81 ILE A CA 1
ATOM 619 C C . ILE A 1 81 ? -9.992 6.045 16.416 1.00 61.09 81 ILE A C 1
ATOM 621 O O . ILE A 1 81 ? -11.143 6.452 16.245 1.00 61.09 81 ILE A O 1
ATOM 625 N N . ASP A 1 82 ? -8.921 6.768 16.078 1.00 63.34 82 ASP A N 1
ATOM 626 C CA . ASP A 1 82 ? -8.971 8.095 15.466 1.00 63.34 82 ASP A CA 1
ATOM 627 C C . ASP A 1 82 ? -9.562 8.062 14.050 1.00 63.34 82 ASP A C 1
ATOM 629 O O . ASP A 1 82 ? -10.260 8.993 13.653 1.00 63.34 82 ASP A O 1
ATOM 633 N N . ASP A 1 83 ? -9.367 6.978 13.295 1.00 62.97 83 ASP A N 1
ATOM 634 C CA . ASP A 1 83 ? -9.948 6.825 11.954 1.00 62.97 83 ASP A CA 1
ATOM 635 C C . ASP A 1 83 ? -11.471 6.633 12.005 1.00 62.97 83 ASP A C 1
ATOM 637 O O . ASP A 1 83 ? -12.196 7.115 11.132 1.00 62.97 83 ASP A O 1
ATOM 641 N N . ILE A 1 84 ? -11.965 5.998 13.070 1.00 64.25 84 ILE A N 1
ATOM 642 C CA . ILE A 1 84 ? -13.399 5.828 13.337 1.00 64.25 84 ILE A CA 1
ATOM 643 C C . ILE A 1 84 ? -14.005 7.167 13.772 1.00 64.25 84 ILE A C 1
ATOM 645 O O . ILE A 1 84 ? -15.066 7.559 13.291 1.00 64.25 84 ILE A O 1
ATOM 649 N N . LYS A 1 85 ? -13.296 7.927 14.618 1.00 59.56 85 LYS A N 1
ATOM 650 C CA . LYS A 1 85 ? -13.705 9.277 15.039 1.00 59.56 85 LYS A CA 1
ATOM 651 C C . LYS A 1 85 ? -13.730 10.277 13.877 1.00 59.56 85 LYS A C 1
ATOM 653 O O . LYS A 1 85 ? -14.591 11.152 13.844 1.00 59.56 85 LYS A O 1
ATOM 658 N N . ASN A 1 86 ? -12.824 10.120 12.915 1.00 60.91 86 ASN A N 1
ATOM 659 C CA . ASN A 1 86 ? -12.768 10.924 11.693 1.00 60.91 86 ASN A CA 1
ATOM 660 C C . ASN A 1 86 ? -13.781 10.475 10.619 1.00 60.91 86 ASN A C 1
ATOM 662 O O . ASN A 1 86 ? -13.795 11.042 9.528 1.00 60.91 86 ASN A O 1
ATOM 666 N N . GLY A 1 87 ? -14.632 9.480 10.908 1.00 59.00 87 GLY A N 1
ATOM 667 C CA . GLY A 1 87 ? -15.729 9.061 10.032 1.00 59.00 87 GLY A CA 1
ATOM 668 C C . GLY A 1 87 ? -15.311 8.206 8.835 1.00 59.00 87 GLY A C 1
ATOM 669 O O . GLY A 1 87 ? -16.096 8.063 7.901 1.00 59.00 87 GLY A O 1
ATOM 670 N N . LYS A 1 88 ? -14.102 7.625 8.838 1.00 59.12 88 LYS A N 1
ATOM 671 C CA . LYS A 1 88 ? -13.666 6.703 7.772 1.00 59.12 88 LYS A CA 1
ATOM 672 C C . LYS A 1 88 ? -14.399 5.362 7.822 1.00 59.12 88 LYS A C 1
ATOM 674 O O . LYS A 1 88 ? -14.537 4.710 6.793 1.00 59.12 88 LYS A O 1
ATOM 679 N N . VAL A 1 89 ? -14.872 4.966 9.004 1.00 61.25 89 VAL A N 1
ATOM 680 C CA . VAL A 1 89 ? -15.672 3.757 9.221 1.00 61.25 89 VAL A CA 1
ATOM 681 C C . VAL A 1 89 ? -16.885 4.139 10.066 1.00 61.25 89 VAL A C 1
ATOM 683 O O . VAL A 1 89 ? -16.719 4.809 11.090 1.00 61.25 89 VAL A O 1
ATOM 686 N N . PRO A 1 90 ? -18.109 3.760 9.666 1.00 65.12 90 PRO A N 1
ATOM 687 C CA . PRO A 1 90 ? -19.285 4.042 10.469 1.00 65.12 90 PRO A CA 1
ATOM 688 C C . PRO A 1 90 ? -19.257 3.188 11.748 1.00 65.12 90 PRO A C 1
ATOM 690 O O . PRO A 1 90 ? -18.925 2.004 11.720 1.00 65.12 90 PRO A O 1
ATOM 693 N N . ILE A 1 91 ? -19.610 3.798 12.885 1.00 67.25 91 ILE A N 1
ATOM 694 C CA . ILE A 1 91 ? -19.508 3.184 14.227 1.00 67.25 91 ILE A CA 1
ATOM 695 C C . ILE A 1 91 ? -20.302 1.861 14.303 1.00 67.25 91 ILE A C 1
ATOM 697 O O . ILE A 1 91 ? -19.902 0.936 15.006 1.00 67.25 91 ILE A O 1
ATOM 701 N N . ASN A 1 92 ? -21.366 1.733 13.501 1.00 68.69 92 ASN A N 1
ATOM 702 C CA . ASN A 1 92 ? -22.222 0.543 13.417 1.00 68.69 92 ASN A CA 1
ATOM 703 C C . ASN A 1 92 ? -21.549 -0.698 12.813 1.00 68.69 92 ASN A C 1
ATOM 705 O O . ASN A 1 92 ? -22.107 -1.784 12.928 1.00 68.69 92 ASN A O 1
ATOM 709 N N . ARG A 1 93 ? -20.373 -0.552 12.196 1.00 72.12 93 ARG A N 1
ATOM 710 C CA . ARG A 1 93 ? -19.583 -1.651 11.622 1.00 72.12 93 ARG A CA 1
ATOM 711 C C . ARG A 1 93 ? -18.365 -2.020 12.463 1.00 72.12 93 ARG A C 1
ATOM 713 O O . ARG A 1 93 ? -17.474 -2.727 11.993 1.00 72.12 93 ARG A O 1
ATOM 720 N N . VAL A 1 94 ? -18.310 -1.523 13.695 1.00 77.19 94 VAL A N 1
ATOM 721 C CA . VAL A 1 94 ? -17.239 -1.816 14.645 1.00 77.19 94 VAL A CA 1
ATOM 722 C C . VAL A 1 94 ? -17.728 -2.867 15.636 1.00 77.19 94 VAL A C 1
ATOM 724 O O . VAL A 1 94 ? -18.684 -2.627 16.375 1.00 77.19 94 VAL A O 1
ATOM 727 N N . GLY A 1 95 ? -17.061 -4.022 15.647 1.00 79.75 95 GLY A N 1
ATOM 728 C CA . GLY A 1 95 ? -17.306 -5.116 16.584 1.00 79.75 95 GLY A CA 1
ATOM 729 C C . GLY A 1 95 ? -16.468 -4.988 17.859 1.00 79.75 95 GLY A C 1
ATOM 730 O O . GLY A 1 95 ? -15.263 -4.736 17.784 1.00 79.75 95 GLY A O 1
ATOM 731 N N . ILE A 1 96 ? -17.076 -5.177 19.033 1.00 82.69 96 ILE A N 1
ATOM 732 C CA . ILE A 1 96 ? -16.386 -5.176 20.338 1.00 82.69 96 ILE A CA 1
ATOM 733 C C . ILE A 1 96 ? -16.949 -6.307 21.207 1.00 82.69 96 ILE A C 1
ATOM 735 O O . ILE A 1 96 ? -18.163 -6.512 21.230 1.00 82.69 96 ILE A O 1
ATOM 739 N N . PHE A 1 97 ? -16.096 -7.022 21.951 1.00 83.38 97 PHE A N 1
ATOM 740 C CA . PHE A 1 97 ? -16.578 -8.013 22.922 1.00 83.38 97 PHE A CA 1
ATOM 741 C C . PHE A 1 97 ? -17.328 -7.343 24.079 1.00 83.38 97 PHE A C 1
ATOM 743 O O . PHE A 1 97 ? -16.784 -6.465 24.760 1.00 83.38 97 PHE A O 1
ATOM 750 N N . ALA A 1 98 ? -18.551 -7.804 24.337 1.00 80.75 98 ALA A N 1
ATOM 751 C CA . ALA A 1 98 ? -19.364 -7.322 25.446 1.00 80.75 98 ALA A CA 1
ATOM 752 C C . ALA A 1 98 ? -18.749 -7.697 26.808 1.00 80.75 98 ALA A C 1
ATOM 754 O O . ALA A 1 98 ? -18.319 -8.830 27.019 1.00 80.75 98 ALA A O 1
ATOM 755 N N . GLY A 1 99 ? -18.738 -6.753 27.749 1.00 81.19 99 GLY A N 1
ATOM 756 C CA . GLY A 1 99 ? -18.227 -6.939 29.109 1.00 81.19 99 GLY A CA 1
ATOM 757 C C . GLY A 1 99 ? -16.706 -6.830 29.240 1.00 81.19 99 GLY A C 1
ATOM 758 O O . GLY A 1 99 ? -16.156 -7.217 30.270 1.00 81.19 99 GLY A O 1
ATOM 759 N N . THR A 1 100 ? -16.011 -6.320 28.221 1.00 82.62 100 THR A N 1
ATOM 760 C CA . THR A 1 100 ? -14.552 -6.145 28.255 1.00 82.62 100 THR A CA 1
ATOM 761 C C . THR A 1 100 ? -14.146 -4.736 28.678 1.00 82.62 100 THR A C 1
ATOM 763 O O . THR A 1 100 ? -14.864 -3.764 28.453 1.00 82.62 100 THR A O 1
ATOM 766 N N . ALA A 1 101 ? -12.935 -4.598 29.229 1.00 81.88 101 ALA A N 1
ATOM 767 C CA . ALA A 1 101 ? -12.345 -3.285 29.510 1.00 81.88 101 ALA A CA 1
ATOM 768 C C . ALA A 1 101 ? -12.202 -2.425 28.238 1.00 81.88 101 ALA A C 1
ATOM 770 O O . ALA A 1 101 ? -12.262 -1.197 28.296 1.00 81.88 101 ALA A O 1
ATOM 771 N N . THR A 1 102 ? -12.048 -3.074 27.079 1.00 79.69 102 THR A N 1
ATOM 772 C CA . THR A 1 102 ? -12.026 -2.421 25.768 1.00 79.69 102 THR A CA 1
ATOM 773 C C . THR A 1 102 ? -13.362 -1.750 25.454 1.00 79.69 102 THR A C 1
ATOM 775 O O . THR A 1 102 ? -13.364 -0.620 24.977 1.00 79.69 102 THR A O 1
ATOM 778 N N . GLU A 1 103 ? -14.495 -2.378 25.778 1.00 82.00 103 GLU A N 1
ATOM 779 C CA . GLU A 1 103 ? -15.824 -1.781 25.603 1.00 82.00 103 GLU A CA 1
ATOM 780 C C . GLU A 1 103 ? -15.984 -0.491 26.423 1.00 82.00 103 GLU A C 1
ATOM 782 O O . GLU A 1 103 ? -16.431 0.529 25.896 1.00 82.00 103 GLU A O 1
ATOM 787 N N . ASP A 1 104 ? -15.570 -0.508 27.690 1.00 83.38 104 ASP A N 1
ATOM 788 C CA . ASP A 1 104 ? -15.650 0.659 28.578 1.00 83.38 104 ASP A CA 1
ATOM 789 C C . ASP A 1 104 ? -14.726 1.801 28.134 1.00 83.38 104 ASP A C 1
ATOM 791 O O . ASP A 1 104 ? -15.115 2.976 28.133 1.00 83.38 104 ASP A O 1
ATOM 795 N N . TYR A 1 105 ? -13.520 1.463 27.675 1.00 81.00 105 TYR A N 1
ATOM 796 C CA . TYR A 1 105 ? -12.591 2.434 27.109 1.00 81.00 105 TYR A CA 1
ATOM 797 C C . TYR A 1 105 ? -13.156 3.085 25.837 1.00 81.00 105 TYR A C 1
ATOM 799 O O . TYR A 1 105 ? -13.168 4.312 25.721 1.00 81.00 105 TYR A O 1
ATOM 807 N N . ILE A 1 106 ? -13.690 2.291 24.904 1.00 77.44 106 ILE A N 1
ATOM 808 C CA . ILE A 1 106 ? -14.235 2.798 23.638 1.00 77.44 106 ILE A CA 1
ATOM 809 C C . ILE A 1 106 ? -15.479 3.663 23.875 1.00 77.44 106 ILE A C 1
ATOM 811 O O . ILE A 1 106 ? -15.582 4.742 23.290 1.00 77.44 106 ILE A O 1
ATOM 815 N N . LYS A 1 107 ? -16.384 3.264 24.778 1.00 78.12 107 LYS A N 1
ATOM 816 C CA . LYS A 1 107 ? -17.532 4.095 25.194 1.00 78.12 107 LYS A CA 1
ATOM 817 C C . LYS A 1 107 ? -17.092 5.466 25.701 1.00 78.12 107 LYS A C 1
ATOM 819 O O . LYS A 1 107 ? -17.707 6.476 25.364 1.00 78.12 107 LYS A O 1
ATOM 824 N N . THR A 1 108 ? -16.020 5.497 26.489 1.00 77.75 108 THR A N 1
ATOM 825 C CA . THR A 1 108 ? -15.474 6.732 27.062 1.00 77.75 108 THR A CA 1
ATOM 826 C C . THR A 1 108 ? -14.881 7.642 25.983 1.00 77.75 108 THR A C 1
ATOM 828 O O . THR A 1 108 ? -15.085 8.854 26.018 1.00 77.75 108 THR A O 1
ATOM 831 N N . VAL A 1 109 ? -14.175 7.072 25.002 1.00 73.44 109 VAL A N 1
ATOM 832 C CA . VAL A 1 109 ? -13.461 7.830 23.959 1.00 73.44 109 VAL A CA 1
ATOM 833 C C . VAL A 1 109 ? -14.369 8.274 22.804 1.00 73.44 109 VAL A C 1
ATOM 835 O O . VAL A 1 109 ? -14.153 9.346 22.235 1.00 73.44 109 VAL A O 1
ATOM 838 N N . MET A 1 110 ? -15.370 7.474 22.428 1.00 67.69 110 MET A N 1
ATOM 839 C CA . MET A 1 110 ? -16.111 7.656 21.172 1.00 67.69 110 MET A CA 1
ATOM 840 C C . MET A 1 110 ? -17.336 8.578 21.303 1.00 67.69 110 MET A C 1
ATOM 842 O O . MET A 1 110 ? -17.692 9.240 20.329 1.00 67.69 110 MET A O 1
ATOM 846 N N . SER A 1 111 ? -17.943 8.669 22.492 1.00 58.91 111 SER A N 1
ATOM 847 C CA . SER A 1 111 ? -18.838 9.735 22.994 1.00 58.91 111 SER A CA 1
ATOM 848 C C . SER A 1 111 ? -19.726 9.164 24.107 1.00 58.91 111 SER A C 1
ATOM 850 O O . SER A 1 111 ? -20.254 8.060 23.942 1.00 58.91 111 SER A O 1
ATOM 852 N N . PRO A 1 112 ? -20.006 9.918 25.185 1.00 53.06 112 PRO A N 1
ATOM 853 C CA . PRO A 1 112 ? -20.937 9.496 26.227 1.00 53.06 112 PRO A CA 1
ATOM 854 C C . PRO A 1 112 ? -22.376 9.467 25.680 1.00 53.06 112 PRO A C 1
ATOM 856 O O . PRO A 1 112 ? -23.078 10.473 25.700 1.00 53.06 112 PRO A O 1
ATOM 859 N N . GLY A 1 113 ? -22.818 8.319 25.154 1.00 54.28 113 GLY A N 1
ATOM 860 C CA . GLY A 1 113 ? -24.223 8.086 24.783 1.00 54.28 113 GLY A CA 1
ATOM 861 C C . GLY A 1 113 ? -24.479 7.386 23.446 1.00 54.28 113 GLY A C 1
ATOM 862 O O . GLY A 1 113 ? -25.614 6.991 23.193 1.00 54.28 113 GLY A O 1
ATOM 863 N N . SER A 1 114 ? -23.466 7.180 22.597 1.00 59.03 114 SER A N 1
ATOM 864 C CA . SER A 1 114 ? -23.652 6.457 21.330 1.00 59.03 114 SER A CA 1
ATOM 865 C C . SER A 1 114 ? -23.467 4.951 21.537 1.00 59.03 114 SER A C 1
ATOM 867 O O . SER A 1 114 ? -22.353 4.475 21.734 1.00 59.03 114 SER A O 1
ATOM 869 N N . ARG A 1 115 ? -24.568 4.190 21.495 1.00 60.50 115 ARG A N 1
ATOM 870 C CA . ARG A 1 115 ? -24.580 2.712 21.540 1.00 60.50 115 ARG A CA 1
ATOM 871 C C . ARG A 1 115 ? -24.583 2.064 20.152 1.00 60.50 115 ARG A C 1
ATOM 873 O O . ARG A 1 115 ? -24.994 0.923 20.003 1.00 60.50 115 ARG A O 1
ATOM 880 N N . ASN A 1 116 ? -24.154 2.786 19.123 1.00 71.19 116 ASN A N 1
ATOM 881 C CA . ASN A 1 116 ? -24.210 2.293 17.748 1.00 71.19 116 ASN A CA 1
ATOM 882 C C . ASN A 1 116 ? -22.998 1.419 17.396 1.00 71.19 116 ASN A C 1
ATOM 884 O O . ASN A 1 116 ? -22.447 1.611 16.324 1.00 71.19 116 ASN A O 1
ATOM 888 N N . TYR A 1 117 ? -22.552 0.526 18.284 1.00 75.94 117 TYR A N 1
ATOM 889 C CA . TYR A 1 117 ? -21.487 -0.450 18.018 1.00 75.94 117 TYR A CA 1
ATOM 890 C C . TYR A 1 117 ? -22.062 -1.868 18.050 1.00 75.94 117 TYR A C 1
ATOM 892 O O . TYR A 1 117 ? -23.084 -2.114 18.695 1.00 75.94 117 TYR A O 1
ATOM 900 N N . TYR A 1 118 ? -21.415 -2.801 17.358 1.00 81.69 118 TYR A N 1
ATOM 901 C CA . TYR A 1 118 ? -21.844 -4.193 17.316 1.00 81.69 118 TYR A CA 1
ATOM 902 C C . TYR A 1 118 ? -21.206 -4.956 18.484 1.00 81.69 118 TYR A C 1
ATOM 904 O O . TYR A 1 118 ? -19.988 -5.138 18.537 1.00 81.69 118 TYR A O 1
ATOM 912 N N . SER A 1 119 ? -22.015 -5.354 19.467 1.00 82.06 119 SER A N 1
ATOM 913 C CA . SER A 1 119 ? -21.541 -6.153 20.598 1.00 82.06 119 SER A CA 1
ATOM 914 C C . SER A 1 119 ? -21.477 -7.621 20.206 1.00 82.06 119 SER A C 1
ATOM 916 O O . SER A 1 119 ? -22.499 -8.207 19.862 1.00 82.06 119 SER A O 1
ATOM 918 N N . VAL A 1 120 ? -20.292 -8.211 20.301 1.00 85.12 120 VAL A N 1
ATOM 919 C CA . VAL A 1 120 ? -20.071 -9.630 20.024 1.00 85.12 120 VAL A CA 1
ATOM 920 C C . VAL A 1 120 ? -19.909 -10.377 21.343 1.00 85.12 120 VAL A C 1
ATOM 922 O O . VAL A 1 120 ? -19.271 -9.868 22.269 1.00 85.12 120 VAL A O 1
ATOM 925 N N . HIS A 1 121 ? -20.473 -11.578 21.453 1.00 84.94 121 HIS A N 1
ATOM 926 C CA . HIS A 1 121 ? -20.400 -12.386 22.675 1.00 84.94 121 HIS A CA 1
ATOM 927 C C . HIS A 1 121 ? -19.520 -13.630 22.523 1.00 84.94 121 HIS A C 1
ATOM 929 O O . HIS A 1 121 ? -19.010 -14.144 23.517 1.00 84.94 121 HIS A O 1
ATOM 935 N N . SER A 1 122 ? -19.313 -14.103 21.293 1.00 86.69 122 SER A N 1
ATOM 936 C CA . SER A 1 122 ? -18.526 -15.301 20.993 1.00 86.69 122 SER A CA 1
ATOM 937 C C . SER A 1 122 ? -17.588 -15.085 19.810 1.00 86.69 122 SER A C 1
ATOM 939 O O . SER A 1 122 ? -17.906 -14.356 18.876 1.00 86.69 122 SER A O 1
ATOM 941 N N . TYR A 1 123 ? -16.450 -15.782 19.805 1.00 84.25 123 TYR A N 1
ATOM 942 C CA . TYR A 1 123 ? -15.557 -15.810 18.645 1.00 84.25 123 TYR A CA 1
ATOM 943 C C . TYR A 1 123 ? -16.246 -16.360 17.393 1.00 84.25 123 TYR A C 1
ATOM 945 O O . TYR A 1 123 ? -15.925 -15.938 16.295 1.00 84.25 123 TYR A O 1
ATOM 953 N N . GLN A 1 124 ? -17.207 -17.272 17.530 1.00 87.31 124 GLN A N 1
ATOM 954 C CA . GLN A 1 124 ? -17.939 -17.796 16.373 1.00 87.31 124 GLN A CA 1
ATOM 955 C C . GLN A 1 124 ? -18.809 -16.716 15.723 1.00 87.31 124 GLN A C 1
ATOM 957 O O . GLN A 1 124 ? -18.696 -16.464 14.532 1.00 87.31 124 GLN A O 1
ATOM 962 N N . GLU A 1 125 ? -19.570 -15.990 16.541 1.00 86.75 125 GLU A N 1
ATOM 963 C CA . GLU A 1 125 ? -20.375 -14.844 16.107 1.00 86.75 125 GLU A CA 1
ATOM 964 C C . GLU A 1 125 ? -19.508 -13.724 15.504 1.00 86.75 125 GLU A C 1
ATOM 966 O O . GLU A 1 125 ? -19.914 -13.052 14.556 1.00 86.75 125 GLU A O 1
ATOM 971 N N . LEU A 1 126 ? -18.289 -13.542 16.019 1.00 86.31 126 LEU A N 1
ATOM 972 C CA . LEU A 1 126 ? -17.300 -12.616 15.469 1.00 86.31 126 LEU A CA 1
ATOM 973 C C . LEU A 1 126 ? -16.898 -12.987 14.042 1.00 86.31 126 LEU A C 1
ATOM 975 O O . LEU A 1 126 ? -16.903 -12.133 13.160 1.00 86.31 126 LEU A O 1
ATOM 979 N N . TRP A 1 127 ? -16.538 -14.250 13.817 1.00 87.31 127 TRP A N 1
ATOM 980 C CA . TRP A 1 127 ? -16.122 -14.711 12.495 1.00 87.31 127 TRP A CA 1
ATOM 981 C C . TRP A 1 127 ? -17.282 -14.663 11.505 1.00 87.31 127 TRP A C 1
ATOM 983 O O . TRP A 1 127 ? -17.108 -14.133 10.411 1.00 87.31 127 TRP A O 1
ATOM 993 N N . ASP A 1 128 ? -18.472 -15.094 11.924 1.00 90.88 128 ASP A N 1
ATOM 994 C CA . ASP A 1 128 ? -19.675 -15.057 11.092 1.00 90.88 128 ASP A CA 1
ATOM 995 C C . ASP A 1 128 ? -20.047 -13.615 10.701 1.00 90.88 128 ASP A C 1
ATOM 997 O O . ASP A 1 128 ? -20.426 -13.346 9.562 1.00 90.88 128 ASP A O 1
ATOM 1001 N N . SER A 1 129 ? -19.907 -12.654 11.621 1.00 85.62 129 SER A N 1
ATOM 1002 C CA . SER A 1 129 ? -20.216 -11.241 11.353 1.00 85.62 129 SER A CA 1
ATOM 1003 C C . SER A 1 129 ? -19.160 -10.526 10.501 1.00 85.62 129 SER A C 1
ATOM 1005 O O . SER A 1 129 ? -19.520 -9.626 9.734 1.00 85.62 129 SER A O 1
ATOM 1007 N N . LEU A 1 130 ? -17.890 -10.940 10.578 1.00 86.44 130 LEU A N 1
ATOM 1008 C CA . LEU A 1 130 ? -16.829 -10.502 9.661 1.00 86.44 130 LEU A CA 1
ATOM 1009 C C . LEU A 1 130 ? -17.040 -11.069 8.254 1.00 86.44 130 LEU A C 1
ATOM 1011 O O . LEU A 1 130 ? -16.925 -10.340 7.272 1.00 86.44 130 LEU A O 1
ATOM 1015 N N . GLU A 1 131 ? -17.380 -12.354 8.147 1.00 89.50 131 GLU A N 1
ATOM 1016 C CA . GLU A 1 131 ? -17.618 -13.015 6.861 1.00 89.50 131 GLU A CA 1
ATOM 1017 C C . GLU A 1 131 ? -18.879 -12.477 6.172 1.00 89.50 131 GLU A C 1
ATOM 1019 O O . GLU A 1 131 ? -18.878 -12.228 4.966 1.00 89.50 131 GLU A O 1
ATOM 1024 N N . ALA A 1 132 ? -19.932 -12.201 6.943 1.00 87.88 132 ALA A N 1
ATOM 1025 C CA . ALA A 1 132 ? -21.152 -11.574 6.445 1.00 87.88 132 ALA A CA 1
ATOM 1026 C C . ALA A 1 132 ? -20.983 -10.082 6.082 1.00 87.88 132 ALA A C 1
ATOM 1028 O O . ALA A 1 132 ? -21.911 -9.485 5.533 1.00 87.88 132 ALA A O 1
ATOM 1029 N N . GLY A 1 133 ? -19.836 -9.460 6.391 1.00 83.81 133 GLY A N 1
ATOM 1030 C CA . GLY A 1 133 ? -19.577 -8.037 6.135 1.00 83.81 133 GLY A CA 1
ATOM 1031 C C . GLY A 1 133 ? -20.451 -7.088 6.963 1.00 83.81 133 GLY A C 1
ATOM 1032 O O . GLY A 1 133 ? -20.718 -5.957 6.547 1.00 83.81 133 GLY A O 1
ATOM 1033 N N . ILE A 1 134 ? -20.945 -7.556 8.114 1.00 82.69 134 ILE A N 1
ATOM 1034 C CA . ILE A 1 134 ? -21.717 -6.750 9.072 1.00 82.69 134 ILE A CA 1
ATOM 1035 C C . ILE A 1 134 ? -20.766 -5.822 9.832 1.00 82.69 134 ILE A C 1
ATOM 1037 O O . ILE A 1 134 ? -21.087 -4.655 10.066 1.00 82.69 134 ILE A O 1
ATOM 1041 N N . ILE A 1 135 ? -19.586 -6.337 10.177 1.00 81.75 135 ILE A N 1
ATOM 1042 C CA . ILE A 1 135 ? -18.500 -5.588 10.800 1.00 81.75 135 ILE A CA 1
ATOM 1043 C C . ILE A 1 135 ? -17.275 -5.581 9.883 1.00 81.75 135 ILE A C 1
ATOM 1045 O O . ILE A 1 135 ? -16.913 -6.603 9.311 1.00 81.75 135 ILE A O 1
ATOM 1049 N N . ASP A 1 136 ? -16.635 -4.419 9.757 1.00 78.75 136 ASP A N 1
ATOM 1050 C CA . ASP A 1 136 ? -15.419 -4.243 8.948 1.00 78.75 136 ASP A CA 1
ATOM 1051 C C . ASP A 1 136 ? -14.156 -4.299 9.827 1.00 78.75 136 ASP A C 1
ATOM 1053 O O . ASP A 1 136 ? -13.059 -4.596 9.356 1.00 78.75 136 ASP A O 1
ATOM 1057 N N . VAL A 1 137 ? -14.302 -3.991 11.122 1.00 77.81 137 VAL A N 1
ATOM 1058 C CA . VAL A 1 137 ? -13.201 -3.909 12.088 1.00 77.81 137 VAL A CA 1
ATOM 1059 C C . VAL A 1 137 ? -13.656 -4.451 13.435 1.00 77.81 137 VAL A C 1
ATOM 1061 O O . VAL A 1 137 ? -14.769 -4.174 13.888 1.00 77.81 137 VAL A O 1
ATOM 1064 N N . PHE A 1 138 ? -12.764 -5.174 14.105 1.00 81.38 138 PHE A N 1
ATOM 1065 C CA . PHE A 1 138 ? -12.981 -5.694 15.446 1.00 81.38 138 PHE A CA 1
ATOM 1066 C C . PHE A 1 138 ? -11.893 -5.217 16.418 1.00 81.38 138 PHE A C 1
ATOM 1068 O O . PHE A 1 138 ? -10.707 -5.236 16.086 1.00 81.38 138 PHE A O 1
ATOM 1075 N N . PHE A 1 139 ? -12.294 -4.834 17.634 1.00 76.00 139 PHE A N 1
ATOM 1076 C CA . PHE A 1 139 ? -11.385 -4.500 18.731 1.00 76.00 139 PHE A CA 1
ATOM 1077 C C . PHE A 1 139 ? -11.566 -5.473 19.896 1.00 76.00 139 PHE A C 1
ATOM 1079 O O . PHE A 1 139 ? -12.574 -5.452 20.603 1.00 76.00 139 PHE A O 1
ATOM 1086 N N . GLY A 1 140 ? -10.546 -6.290 20.138 1.00 72.31 140 GLY A N 1
ATOM 1087 C CA . GLY A 1 140 ? -10.485 -7.207 21.269 1.00 72.31 140 GLY A CA 1
ATOM 1088 C C . GLY A 1 140 ? -9.122 -7.880 21.348 1.00 72.31 140 GLY A C 1
ATOM 1089 O O . GLY A 1 140 ? -8.359 -7.865 20.381 1.00 72.31 140 GLY A O 1
ATOM 1090 N N . ARG A 1 141 ? -8.806 -8.420 22.521 1.00 57.84 141 ARG A N 1
ATOM 1091 C CA . ARG A 1 141 ? -7.597 -9.197 22.787 1.00 57.84 141 ARG A CA 1
ATOM 1092 C C . ARG A 1 141 ? -7.984 -10.605 23.207 1.00 57.84 141 ARG A C 1
ATOM 1094 O O . ARG A 1 141 ? -9.033 -10.721 23.878 1.00 57.84 141 ARG A O 1
#

Foldseek 3Di:
DPPPDDPVVVPQPPVNVVVVVVVVVLVVQCDPPDDDDVPDPSNVVNVVVVVVVVVVVVVVVVVVVVVVVVVVVVVVPPPDPVCCLVVVDPQLQEEEEPPDPVVVVSCVPNDVPDPNHHYDHDPVSVVVCCVVSSHVYYDDD

Secondary structure (DSSP, 8-state):
--TT--GGGSSS-HHHHHHHHHHHHHHHHH-TTS---TTSHHHHHHHHHHHHHHHHHHHHHHHHHHHHHHHHHHHTS--SHHHHHTTSS-GGGEEEETTSHHHHHHHHHH-TT---SEEE-SHHHHHHHHHTTS-SEEE--

pLDDT: mean 70.06, std 12.16, range [45.12, 90.88]

Radius of gyration: 30.77 Å; chains: 1; bounding box: 53×61×74 Å